Protein AF-A0A7S3MVM2-F1 (afdb_monomer)

InterPro domains:
  IPR014821 Inositol 1,4,5-trisphosphate/ryanodine receptor [PF08709] (2-96)

Sequence (129 aa):
EDFLKIGDNICLYSDTAQGYLTSMGFNSPEIYIQKCSQLHNSHFYNLRNMVFEVVPKLSYDAIKEMRQENKMIKQKEENPQEVVESVDPELFENRKKRMETLEKRVNKNNENNLKYVSEVHGRKVLYGQ

Organism: NCBI:txid197538

Nearest PDB structures (foldseek):
  3jrr-assembly1_A  TM=8.801E-01  e=3.214E-04  Mus musculus
  3jrr-assembly2_B  TM=8.337E-01  e=3.214E-04  Mus musculus
  8tkd-assembly1_A  TM=8.761E-01  e=2.782E-03  Homo sapiens
  7t3t-assembly1_A  TM=8.875E-01  e=3.406E-03  Homo sapiens
  8tkf-assembly1_A  TM=8.131E-01  e=6.686E-03  Homo sapiens

Secondary structure (DSSP, 8-state):
----BTT-EEE-EETTTTEEEEES-TT---EEEEE--TT-GGGSTTGGGGEEE--PPPP-HHHHHHHHHHHHHHHHHH-TTTGGG---HHHHHHHHHHHHHHHHHHHHHHHHHHHHHHHHTTPBP-TT-

Solvent-accessible surface area (backbone atoms only — not comparable to full-atom values): 7832 Å² total; per-residue (Å²): 134,90,72,62,31,29,65,40,77,43,71,51,72,38,84,89,76,41,16,34,45,31,46,92,46,96,89,48,94,58,73,48,71,48,69,51,62,91,89,51,62,89,79,49,85,66,62,73,49,29,56,43,70,40,72,75,93,72,86,58,65,54,56,49,53,48,53,50,54,52,49,57,51,52,58,47,69,76,39,65,84,67,54,77,80,64,87,48,70,65,61,56,52,53,50,51,54,49,50,57,51,43,51,54,49,33,52,53,46,51,53,50,41,54,54,48,50,65,75,46,51,68,40,73,69,61,92,93,117

Foldseek 3Di:
DDFDAQFDKDFDADPVQQFTWFDPDDVDPDIDGDHDHPVPLVPDPPNVRRIDGRFDDADCPLVVVLVVLVVVVVVCVVPVVVVVPDPPVVVVVVSVVVNVVSVVVVVVSVVVRVVVRVVRGGPGDDPPD

Radius of gyration: 22.3 Å; Cα contacts (8 Å, |Δi|>4): 117; chains: 1; bounding box: 50×43×53 Å

Mean predicted aligned error: 8.54 Å

pLDDT: mean 84.98, std 12.37, range [49.56, 96.94]

Structure (mmCIF, N/CA/C/O backbone):
data_AF-A0A7S3MVM2-F1
#
_entry.id   AF-A0A7S3MVM2-F1
#
loop_
_atom_site.group_PDB
_atom_site.id
_atom_site.type_symbol
_atom_site.label_atom_id
_atom_site.label_alt_id
_atom_site.label_comp_id
_atom_site.label_asym_id
_atom_site.label_entity_id
_atom_site.label_seq_id
_atom_site.pdbx_PDB_ins_code
_atom_site.Cartn_x
_atom_site.Cartn_y
_atom_site.Cartn_z
_atom_site.occupancy
_atom_site.B_iso_or_equiv
_atom_site.auth_seq_id
_atom_site.auth_comp_id
_atom_site.auth_asym_id
_atom_site.auth_atom_id
_atom_site.pdbx_PDB_model_num
ATOM 1 N N . GLU A 1 1 ? 8.650 -17.974 -19.166 1.00 52.12 1 GLU A N 1
ATOM 2 C CA . GLU A 1 1 ? 8.191 -16.572 -19.149 1.00 52.12 1 GLU A CA 1
ATOM 3 C C . GLU A 1 1 ? 8.095 -16.118 -17.706 1.00 52.12 1 GLU A C 1
ATOM 5 O O . GLU A 1 1 ? 7.358 -16.732 -16.933 1.00 52.12 1 GLU A O 1
ATOM 10 N N . ASP A 1 2 ? 8.878 -15.106 -17.343 1.00 83.94 2 ASP A N 1
ATOM 11 C CA . ASP A 1 2 ? 8.857 -14.517 -16.005 1.00 83.94 2 ASP A CA 1
ATOM 12 C C . ASP A 1 2 ? 7.766 -13.446 -15.957 1.00 83.94 2 ASP A C 1
ATOM 14 O O . ASP A 1 2 ? 7.906 -12.352 -16.496 1.00 83.94 2 ASP A O 1
ATOM 18 N N . PHE A 1 3 ? 6.626 -13.811 -15.372 1.00 93.31 3 PHE A N 1
ATOM 19 C CA . PHE A 1 3 ? 5.520 -12.890 -15.116 1.00 93.31 3 PHE A CA 1
ATOM 20 C C . PHE A 1 3 ? 5.786 -12.085 -13.846 1.00 93.31 3 PHE A C 1
ATOM 22 O O . PHE A 1 3 ? 6.345 -12.632 -12.896 1.00 93.31 3 PHE A O 1
ATOM 29 N N . LEU A 1 4 ? 5.280 -10.848 -13.807 1.00 94.75 4 LEU A N 1
ATOM 30 C CA . LEU A 1 4 ? 5.226 -10.044 -12.588 1.00 94.75 4 LEU A CA 1
ATOM 31 C C . LEU A 1 4 ? 4.370 -10.743 -11.524 1.00 94.75 4 LEU A C 1
ATOM 33 O O . LEU A 1 4 ? 3.258 -11.209 -11.810 1.00 94.75 4 LEU A O 1
ATOM 37 N N . LYS A 1 5 ? 4.877 -10.803 -10.295 1.00 96.50 5 LYS A N 1
ATOM 38 C CA . LYS A 1 5 ? 4.220 -11.429 -9.149 1.00 96.50 5 LYS A CA 1
ATOM 39 C C . LYS A 1 5 ? 4.032 -10.440 -8.008 1.00 96.50 5 LYS A C 1
ATOM 41 O O . LYS A 1 5 ? 4.745 -9.451 -7.868 1.00 96.50 5 LYS A O 1
ATOM 46 N N . ILE A 1 6 ? 3.058 -10.740 -7.160 1.00 96.81 6 ILE A N 1
ATOM 47 C CA . ILE A 1 6 ? 2.878 -10.042 -5.889 1.00 96.81 6 ILE A CA 1
ATOM 48 C C . ILE A 1 6 ? 4.093 -10.328 -4.998 1.00 96.81 6 ILE A C 1
ATOM 50 O O . ILE A 1 6 ? 4.457 -11.490 -4.807 1.00 96.81 6 ILE A O 1
ATOM 54 N N . GLY A 1 7 ? 4.685 -9.273 -4.445 1.00 95.62 7 GLY A N 1
ATOM 55 C CA . GLY A 1 7 ? 5.925 -9.292 -3.671 1.00 95.62 7 GLY A CA 1
ATOM 56 C C . GLY A 1 7 ? 7.190 -9.030 -4.488 1.00 95.62 7 GLY A C 1
ATOM 57 O O . GLY A 1 7 ? 8.273 -8.969 -3.909 1.00 95.62 7 GLY A O 1
ATOM 58 N N . ASP A 1 8 ? 7.085 -8.868 -5.812 1.00 96.00 8 ASP A N 1
ATOM 59 C CA . ASP A 1 8 ? 8.234 -8.475 -6.625 1.00 96.00 8 ASP A CA 1
ATOM 60 C C . ASP A 1 8 ? 8.628 -7.019 -6.339 1.00 96.00 8 ASP A C 1
ATOM 62 O O . ASP A 1 8 ? 7.780 -6.134 -6.177 1.00 96.00 8 ASP A O 1
ATOM 66 N N . ASN A 1 9 ? 9.939 -6.775 -6.331 1.00 95.38 9 ASN A N 1
ATOM 67 C CA . ASN A 1 9 ? 10.524 -5.443 -6.259 1.00 95.38 9 ASN A CA 1
ATOM 68 C C . ASN A 1 9 ? 10.697 -4.879 -7.670 1.00 95.38 9 ASN A C 1
ATOM 70 O O . ASN A 1 9 ? 11.379 -5.478 -8.503 1.00 95.38 9 ASN A O 1
ATOM 74 N N . ILE A 1 10 ? 10.111 -3.715 -7.926 1.00 93.44 10 ILE A N 1
ATOM 75 C CA . ILE A 1 10 ? 10.074 -3.076 -9.241 1.00 93.44 10 ILE A CA 1
ATOM 76 C C . ILE A 1 10 ? 10.578 -1.636 -9.190 1.00 93.44 10 ILE A C 1
ATOM 78 O O . ILE A 1 10 ? 10.542 -0.979 -8.151 1.00 93.44 10 ILE A O 1
ATOM 82 N N . CYS A 1 11 ? 10.984 -1.127 -10.350 1.00 92.00 11 CYS A N 1
ATOM 83 C CA . CYS A 1 11 ? 11.236 0.292 -10.573 1.00 92.00 11 CYS A CA 1
ATOM 84 C C . CYS A 1 11 ? 10.239 0.812 -11.612 1.00 92.00 11 CYS A C 1
ATOM 86 O O . CYS A 1 11 ? 9.977 0.147 -12.615 1.00 92.00 11 CYS A O 1
ATOM 88 N N . LEU A 1 12 ? 9.705 2.011 -11.393 1.00 92.75 12 LEU A N 1
ATOM 89 C CA . LEU A 1 12 ? 8.719 2.624 -12.283 1.00 92.75 12 LEU A CA 1
ATOM 90 C C . LEU A 1 12 ? 9.388 3.714 -13.120 1.00 92.75 12 LEU A C 1
ATOM 92 O O . LEU A 1 12 ? 9.753 4.760 -12.583 1.00 92.75 12 LEU A O 1
ATOM 96 N N . TYR A 1 13 ? 9.562 3.463 -14.419 1.00 91.00 13 TYR A N 1
ATOM 97 C CA . TYR A 1 13 ? 10.108 4.430 -15.374 1.00 91.00 13 TYR A CA 1
ATOM 98 C C . TYR A 1 13 ? 8.985 5.154 -16.119 1.00 91.00 13 TYR A C 1
ATOM 100 O O . TYR A 1 13 ? 8.016 4.536 -16.555 1.00 91.00 13 TYR A O 1
ATOM 108 N N . SER A 1 14 ? 9.126 6.466 -16.286 1.00 92.00 14 SER A N 1
ATOM 109 C CA . SER A 1 14 ? 8.244 7.292 -17.103 1.00 92.00 14 SER A CA 1
ATOM 110 C C . SER A 1 14 ? 8.916 7.620 -18.431 1.00 92.00 14 SER A C 1
ATOM 112 O O . SER A 1 14 ? 9.921 8.330 -18.454 1.00 92.00 14 SER A O 1
ATOM 114 N N . ASP A 1 15 ? 8.318 7.178 -19.538 1.00 89.62 15 ASP A N 1
ATOM 115 C CA . ASP A 1 15 ? 8.810 7.491 -20.887 1.00 89.62 15 ASP A CA 1
ATOM 116 C C . ASP A 1 15 ? 8.613 8.968 -21.260 1.00 89.62 15 ASP A C 1
ATOM 118 O O . ASP A 1 15 ? 9.419 9.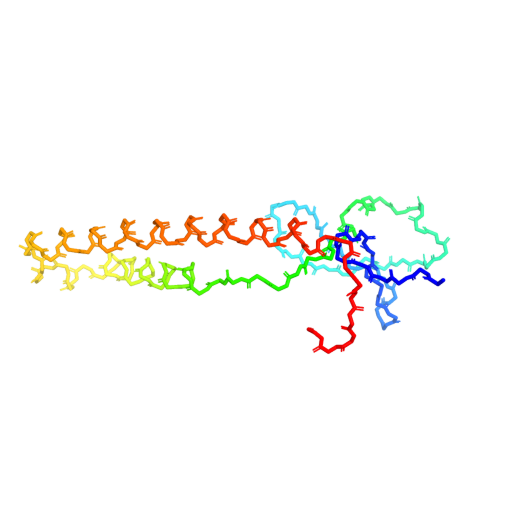544 -21.989 1.00 89.62 15 ASP A O 1
ATOM 122 N N . THR A 1 16 ? 7.571 9.615 -20.729 1.00 91.75 16 THR A N 1
ATOM 123 C CA . THR A 1 16 ? 7.269 11.028 -21.004 1.00 91.75 16 THR A CA 1
ATOM 124 C C . THR A 1 16 ? 8.215 11.975 -20.276 1.00 91.75 16 THR A C 1
ATOM 126 O O . THR A 1 16 ? 8.680 12.955 -20.855 1.00 91.75 16 THR A O 1
ATOM 129 N N . ALA A 1 17 ? 8.515 11.691 -19.008 1.00 89.56 17 ALA A N 1
ATOM 130 C CA . ALA A 1 17 ? 9.423 12.499 -18.198 1.00 89.56 17 ALA A CA 1
ATOM 131 C C . ALA A 1 17 ? 10.890 12.048 -18.294 1.00 89.56 17 ALA A C 1
ATOM 133 O O . ALA A 1 17 ? 11.775 12.775 -17.835 1.00 89.56 17 ALA A O 1
ATOM 134 N N . GLN A 1 18 ? 11.135 10.875 -18.887 1.00 89.19 18 GLN A N 1
ATOM 135 C CA . GLN A 1 18 ? 12.439 10.232 -19.042 1.00 89.19 18 GLN A CA 1
ATOM 136 C C . GLN A 1 18 ? 13.170 10.047 -17.702 1.00 89.19 18 GLN A C 1
ATOM 138 O O . GLN A 1 18 ? 14.284 10.538 -17.491 1.00 89.19 18 GLN A O 1
ATOM 143 N N . GLY A 1 19 ? 12.527 9.356 -16.757 1.00 89.38 19 GLY A N 1
ATOM 144 C CA . GLY A 1 19 ? 13.110 9.111 -15.437 1.00 89.38 19 GLY A CA 1
ATOM 145 C C . GLY A 1 19 ? 12.344 8.121 -14.564 1.00 89.38 19 GLY A C 1
ATOM 146 O O . GLY A 1 19 ? 11.218 7.750 -14.889 1.00 89.38 19 GLY A O 1
ATOM 147 N N . TYR A 1 20 ? 12.944 7.721 -13.438 1.00 90.12 20 TYR A N 1
ATOM 148 C CA . TYR A 1 20 ? 12.297 6.852 -12.447 1.00 90.12 20 TYR A CA 1
ATOM 149 C C . TYR A 1 20 ? 11.545 7.652 -11.390 1.00 90.12 20 TYR A C 1
ATOM 151 O O . TYR A 1 20 ? 11.971 8.739 -10.989 1.00 90.12 20 TYR A O 1
ATOM 159 N N . LEU A 1 21 ? 10.449 7.074 -10.903 1.00 91.56 21 LEU A N 1
ATOM 160 C CA . LEU A 1 21 ? 9.762 7.546 -9.708 1.00 91.56 21 LEU A CA 1
ATOM 161 C C . LEU A 1 21 ? 10.629 7.296 -8.465 1.00 91.56 21 LEU A C 1
ATOM 163 O O . LEU A 1 21 ? 11.180 6.210 -8.300 1.00 91.56 21 LEU A O 1
ATOM 167 N N . THR A 1 22 ? 10.750 8.296 -7.596 1.00 90.56 22 THR A N 1
ATOM 168 C CA . THR A 1 22 ? 11.572 8.227 -6.381 1.00 90.56 22 THR A CA 1
ATOM 169 C C . THR A 1 22 ? 11.008 9.114 -5.266 1.00 90.56 22 THR A C 1
ATOM 171 O O . THR A 1 22 ? 10.111 9.932 -5.498 1.00 90.56 22 THR A O 1
ATOM 174 N N . SER A 1 23 ? 11.559 8.969 -4.061 1.00 89.25 23 SER A N 1
ATOM 175 C CA . SER A 1 23 ? 11.297 9.823 -2.899 1.00 89.25 23 SER A CA 1
ATOM 176 C C . SER A 1 23 ? 12.599 10.299 -2.232 1.00 89.25 23 SER A C 1
ATOM 178 O O . SER A 1 23 ? 13.638 9.630 -2.267 1.00 89.25 23 SER A O 1
ATOM 180 N N . MET A 1 24 ? 12.550 11.477 -1.596 1.00 80.38 24 MET A N 1
ATOM 181 C CA . MET A 1 24 ? 13.714 12.095 -0.932 1.00 80.38 24 MET A CA 1
ATOM 182 C C . MET A 1 24 ? 14.054 11.428 0.417 1.00 80.38 24 MET A C 1
ATOM 184 O O . MET A 1 24 ? 15.110 11.699 0.984 1.00 80.38 24 MET A O 1
ATOM 188 N N . GLY A 1 25 ? 13.184 10.554 0.940 1.00 73.31 25 GLY A N 1
ATOM 189 C CA . GLY A 1 25 ? 13.382 9.824 2.196 1.00 73.31 25 GLY A CA 1
ATOM 190 C C . GLY A 1 25 ? 12.101 9.682 3.024 1.00 73.31 25 GLY A C 1
ATOM 191 O O . GLY A 1 25 ? 11.045 10.175 2.646 1.00 73.31 25 GLY A O 1
ATOM 192 N N . PHE A 1 26 ? 12.200 9.031 4.187 1.00 75.94 26 PHE A N 1
ATOM 193 C CA . PHE A 1 26 ? 11.050 8.650 5.028 1.00 75.94 26 PHE A CA 1
ATOM 194 C C . PHE A 1 26 ? 10.235 9.819 5.604 1.00 75.94 26 PHE A C 1
ATOM 196 O O . PHE A 1 26 ? 9.078 9.634 5.973 1.00 75.94 26 PHE A O 1
ATOM 203 N N . ASN A 1 27 ? 10.831 11.010 5.693 1.00 81.81 27 ASN A N 1
ATOM 204 C CA . ASN A 1 27 ? 10.212 12.171 6.338 1.00 81.81 27 ASN A CA 1
ATOM 205 C C . ASN A 1 27 ? 9.419 13.059 5.370 1.00 81.81 27 ASN A C 1
ATOM 207 O O . ASN A 1 27 ? 8.691 13.933 5.833 1.00 81.81 27 ASN A O 1
ATOM 211 N N . SER A 1 28 ? 9.564 12.867 4.054 1.00 83.00 28 SER A N 1
ATOM 212 C CA . SER A 1 28 ? 8.808 13.625 3.055 1.00 83.00 28 SER A CA 1
ATOM 213 C C . SER A 1 28 ? 7.854 12.695 2.306 1.00 83.00 28 SER A C 1
ATOM 215 O O . SER A 1 28 ? 8.314 11.716 1.717 1.00 83.00 28 SER A O 1
ATOM 217 N N . PRO A 1 29 ? 6.540 12.981 2.290 1.00 83.88 29 PRO A N 1
ATOM 218 C CA . PRO A 1 29 ? 5.574 12.193 1.528 1.00 83.88 29 PRO A CA 1
ATOM 219 C C . PRO A 1 29 ? 5.645 12.468 0.016 1.00 83.88 29 PRO A C 1
ATOM 221 O O . PRO A 1 29 ? 4.907 11.855 -0.753 1.00 83.88 29 PRO A O 1
ATOM 224 N N . GLU A 1 30 ? 6.476 13.417 -0.415 1.00 88.62 30 GLU A N 1
ATOM 225 C CA . GLU A 1 30 ? 6.554 13.847 -1.804 1.00 88.62 30 GLU A CA 1
ATOM 226 C C . GLU A 1 30 ? 7.278 12.814 -2.675 1.00 88.62 30 GLU A C 1
ATOM 228 O O . GLU A 1 30 ? 8.381 12.352 -2.369 1.00 88.62 30 GLU A O 1
ATOM 233 N N . ILE A 1 31 ? 6.647 12.498 -3.804 1.00 90.06 31 ILE A N 1
ATOM 234 C CA . ILE A 1 31 ? 7.207 11.674 -4.872 1.00 90.06 31 ILE A CA 1
ATOM 235 C C . ILE A 1 31 ? 7.525 12.559 -6.073 1.00 90.06 31 ILE A C 1
ATOM 237 O O . ILE A 1 31 ? 6.761 13.459 -6.422 1.00 90.06 31 ILE A O 1
ATOM 241 N N . TYR A 1 32 ? 8.654 12.305 -6.718 1.00 90.00 32 TYR A N 1
ATOM 242 C CA . TYR A 1 32 ? 9.085 13.047 -7.899 1.00 90.00 32 TYR A CA 1
ATOM 243 C C . TYR A 1 32 ? 9.796 12.119 -8.876 1.00 90.00 32 TYR A C 1
ATOM 245 O O . TYR A 1 32 ? 10.146 10.982 -8.557 1.00 90.00 32 TYR A O 1
ATOM 253 N N . ILE A 1 33 ? 9.991 12.611 -10.096 1.00 90.81 33 ILE A N 1
ATOM 254 C CA . ILE A 1 33 ? 10.701 11.876 -11.136 1.00 90.81 33 ILE A CA 1
ATOM 255 C C . ILE A 1 33 ? 12.152 12.335 -11.154 1.00 90.81 33 ILE A C 1
ATOM 257 O O . ILE A 1 33 ? 12.449 13.506 -11.402 1.00 90.81 33 ILE A O 1
ATOM 261 N N . GLN A 1 34 ? 13.065 11.398 -10.929 1.00 88.06 34 GLN A N 1
ATOM 262 C CA . GLN A 1 34 ? 14.488 11.624 -11.110 1.00 88.06 34 GLN A CA 1
ATOM 263 C C . GLN A 1 34 ? 14.858 11.292 -12.552 1.00 88.06 34 GLN A C 1
ATOM 265 O O . GLN A 1 34 ? 14.890 10.128 -12.954 1.00 88.06 34 GLN A O 1
ATOM 270 N N . LYS A 1 35 ? 15.130 12.337 -13.338 1.00 86.81 35 LYS A N 1
ATOM 271 C CA . LYS A 1 35 ? 15.566 12.198 -14.730 1.00 86.81 35 LYS A CA 1
ATOM 272 C C . LYS A 1 35 ? 16.856 11.393 -14.801 1.00 86.81 35 LYS A C 1
ATOM 274 O O . LYS A 1 35 ? 17.827 11.697 -14.109 1.00 86.81 35 LYS A O 1
ATOM 279 N N . CYS A 1 36 ? 16.854 10.372 -15.642 1.00 77.31 36 CYS A N 1
ATOM 280 C CA . CYS A 1 36 ? 17.973 9.454 -15.784 1.00 77.31 36 CYS A CA 1
ATOM 281 C C . CYS A 1 36 ? 17.931 8.748 -17.140 1.00 77.31 36 CYS A C 1
ATOM 283 O O . CYS A 1 36 ? 16.868 8.473 -17.699 1.00 77.31 36 CYS A O 1
ATOM 285 N N . SER A 1 37 ? 19.118 8.435 -17.661 1.00 72.31 37 SER A N 1
ATOM 286 C CA . SER A 1 37 ? 19.250 7.558 -18.822 1.00 72.31 37 SER A CA 1
ATOM 287 C C . SER A 1 37 ? 18.971 6.119 -18.395 1.00 72.31 37 SER A C 1
ATOM 289 O O . SER A 1 37 ? 19.584 5.647 -17.437 1.00 72.31 37 SER A O 1
ATOM 291 N N . GLN A 1 38 ? 18.104 5.416 -19.134 1.00 67.44 38 GLN A N 1
ATOM 292 C CA . GLN A 1 38 ? 17.771 4.002 -18.894 1.00 67.44 38 GLN A CA 1
ATOM 293 C C . GLN A 1 38 ? 19.017 3.097 -18.838 1.00 67.44 38 GLN A C 1
ATOM 295 O O . GLN A 1 38 ? 19.009 2.072 -18.164 1.00 67.44 38 GLN A O 1
ATOM 300 N N . LEU A 1 39 ? 20.099 3.486 -19.522 1.00 68.88 39 LEU A N 1
ATOM 301 C CA . LEU A 1 39 ? 21.329 2.699 -19.652 1.00 68.88 39 LEU A CA 1
ATOM 302 C C . LEU A 1 39 ? 22.318 2.879 -18.489 1.00 68.88 39 LEU A C 1
ATOM 304 O O . LEU A 1 39 ? 23.246 2.085 -18.351 1.00 68.88 39 LEU A O 1
ATOM 308 N N . HIS A 1 40 ? 22.154 3.910 -17.654 1.00 66.06 40 HIS A N 1
ATOM 309 C CA . HIS A 1 40 ? 23.160 4.307 -16.660 1.00 66.06 40 HIS A CA 1
ATOM 310 C C . HIS A 1 40 ? 22.612 4.363 -15.232 1.00 66.06 40 HIS A C 1
ATOM 312 O O . HIS A 1 40 ? 23.044 5.193 -14.435 1.00 66.06 40 HIS A O 1
ATOM 318 N N . ASN A 1 41 ? 21.684 3.466 -14.883 1.00 63.97 41 ASN A N 1
ATOM 319 C CA . ASN A 1 41 ? 21.093 3.396 -13.539 1.00 63.97 41 ASN A CA 1
ATOM 320 C C . ASN A 1 41 ? 22.152 3.338 -12.423 1.00 63.97 41 ASN A C 1
ATOM 322 O O . ASN A 1 41 ? 21.999 3.982 -11.392 1.00 63.97 41 ASN A O 1
ATOM 326 N N . SER A 1 42 ? 23.262 2.631 -12.647 1.00 65.12 42 SER A N 1
ATOM 327 C CA . SER A 1 42 ? 24.370 2.497 -11.689 1.00 65.12 42 SER A CA 1
ATOM 328 C C . SER A 1 42 ? 25.040 3.820 -11.298 1.00 65.12 42 SER A C 1
ATOM 330 O O . SER A 1 42 ? 25.731 3.865 -10.284 1.00 65.12 42 SER A O 1
ATOM 332 N N . HIS A 1 43 ? 24.859 4.889 -12.0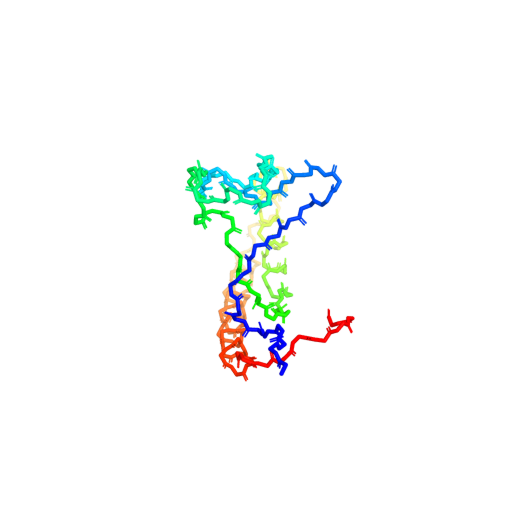77 1.00 64.25 43 HIS A N 1
ATOM 333 C CA . HIS A 1 43 ? 25.484 6.191 -11.834 1.00 64.25 43 HIS A CA 1
ATOM 334 C C . HIS A 1 43 ? 24.645 7.108 -10.935 1.00 64.25 43 HIS A C 1
ATOM 336 O O . HIS A 1 43 ? 25.094 8.201 -10.589 1.00 64.25 43 HIS A O 1
ATOM 342 N N . PHE A 1 44 ? 23.433 6.696 -10.553 1.00 69.94 44 PHE A N 1
ATOM 343 C CA . PHE A 1 44 ? 22.551 7.518 -9.734 1.00 69.94 44 PHE A CA 1
ATOM 344 C C . PHE A 1 44 ? 22.663 7.155 -8.255 1.00 69.94 44 PHE A C 1
ATOM 346 O O . PHE A 1 44 ? 22.531 6.001 -7.848 1.00 69.94 44 PHE A O 1
ATOM 353 N N . TYR A 1 45 ? 22.870 8.177 -7.429 1.00 69.25 45 TYR A N 1
ATOM 354 C CA . TYR A 1 45 ? 22.760 8.060 -5.981 1.00 69.25 45 TYR A CA 1
ATOM 355 C C . TYR A 1 45 ? 21.304 7.722 -5.597 1.00 69.25 45 TYR A C 1
ATOM 357 O O . TYR A 1 45 ? 20.367 8.169 -6.257 1.00 69.25 45 TYR A O 1
ATOM 365 N N . ASN A 1 46 ? 21.114 6.950 -4.520 1.00 74.81 46 ASN A N 1
ATOM 366 C CA . ASN A 1 46 ? 19.809 6.603 -3.928 1.00 74.81 46 ASN A CA 1
ATOM 367 C C . ASN A 1 46 ? 18.890 5.663 -4.733 1.00 74.81 46 ASN A C 1
ATOM 369 O O . ASN A 1 46 ? 17.672 5.728 -4.590 1.00 74.81 46 ASN A O 1
ATOM 373 N N . LEU A 1 47 ? 19.450 4.707 -5.483 1.00 80.88 47 LEU A N 1
ATOM 374 C CA . LEU A 1 47 ? 18.672 3.670 -6.187 1.00 80.88 47 LEU A CA 1
ATOM 375 C C . LEU A 1 47 ? 17.650 2.932 -5.308 1.00 80.88 47 LEU A C 1
ATOM 377 O O . LEU A 1 47 ? 16.588 2.553 -5.787 1.00 80.88 47 LEU A O 1
ATOM 381 N N . ARG A 1 48 ? 17.938 2.754 -4.012 1.00 84.25 48 ARG A N 1
ATOM 382 C CA . ARG A 1 48 ? 17.013 2.098 -3.071 1.00 84.25 48 ARG A CA 1
ATOM 383 C C . ARG A 1 48 ? 15.677 2.830 -2.932 1.00 84.25 48 ARG A C 1
ATOM 385 O O . ARG A 1 48 ? 14.668 2.174 -2.721 1.00 84.25 48 ARG A O 1
ATOM 392 N N . ASN A 1 49 ? 15.660 4.152 -3.094 1.00 87.44 49 ASN A N 1
ATOM 393 C CA . ASN A 1 49 ? 14.438 4.953 -2.986 1.00 87.44 49 ASN A CA 1
ATOM 394 C C . ASN A 1 49 ? 13.565 4.882 -4.253 1.00 87.44 49 ASN A C 1
ATOM 396 O O . ASN A 1 49 ? 12.470 5.436 -4.267 1.00 87.44 49 ASN A O 1
ATOM 400 N N . MET A 1 50 ? 14.047 4.216 -5.309 1.00 88.69 50 MET A N 1
ATOM 401 C CA . MET A 1 50 ? 13.316 3.988 -6.561 1.00 88.69 50 MET A CA 1
ATOM 402 C C . MET A 1 50 ? 12.629 2.618 -6.605 1.00 88.69 50 MET A C 1
ATOM 404 O O . MET A 1 50 ? 11.923 2.321 -7.569 1.00 88.69 50 MET A O 1
ATOM 408 N N . VAL A 1 51 ? 12.876 1.767 -5.603 1.00 91.06 51 VAL A N 1
ATOM 409 C CA . VAL A 1 51 ? 12.350 0.402 -5.543 1.00 91.06 51 VAL A CA 1
ATOM 410 C C . VAL A 1 51 ? 11.006 0.402 -4.826 1.00 91.06 51 VAL A C 1
ATOM 412 O O . VAL A 1 51 ? 10.885 0.904 -3.710 1.00 91.06 51 VAL A O 1
ATOM 415 N N . PHE A 1 52 ? 10.014 -0.209 -5.462 1.00 93.06 52 PHE A N 1
ATOM 416 C CA . PHE A 1 52 ? 8.667 -0.391 -4.939 1.00 93.06 52 PHE A CA 1
ATOM 417 C C . PHE A 1 52 ? 8.335 -1.878 -4.877 1.00 93.06 52 PHE A C 1
ATOM 419 O O . PHE A 1 52 ? 8.689 -2.627 -5.782 1.00 93.06 52 PHE A O 1
ATOM 426 N N . GLU A 1 53 ? 7.620 -2.296 -3.840 1.00 95.19 53 GLU A N 1
ATOM 427 C CA . GLU A 1 53 ? 7.098 -3.658 -3.735 1.00 95.19 53 GLU A CA 1
ATOM 428 C C . GLU A 1 53 ? 5.670 -3.716 -4.288 1.00 95.19 53 GLU A C 1
ATOM 430 O O . GLU A 1 53 ? 4.822 -2.878 -3.964 1.00 95.19 53 GLU A O 1
ATOM 435 N N . VAL A 1 54 ? 5.384 -4.723 -5.112 1.00 96.06 54 VAL A N 1
ATOM 436 C CA . VAL A 1 54 ? 4.024 -4.983 -5.589 1.00 96.06 54 VAL A CA 1
ATOM 437 C C . VAL A 1 54 ? 3.212 -5.657 -4.486 1.00 96.06 54 VAL A C 1
ATOM 439 O O . VAL A 1 54 ? 3.395 -6.836 -4.201 1.00 96.06 54 VAL A O 1
ATOM 442 N N . VAL A 1 55 ? 2.265 -4.933 -3.894 1.00 96.12 55 VAL A N 1
ATOM 443 C CA . VAL A 1 55 ? 1.388 -5.441 -2.825 1.00 96.12 55 VAL A CA 1
ATOM 444 C C . VAL A 1 55 ? -0.041 -5.673 -3.329 1.00 96.12 55 VAL A C 1
ATOM 446 O O . VAL A 1 55 ? -0.492 -4.976 -4.241 1.00 96.12 55 VAL A O 1
ATOM 449 N N . PRO A 1 56 ? -0.793 -6.637 -2.763 1.00 96.19 56 PRO A N 1
ATOM 450 C CA . PRO A 1 56 ? -2.182 -6.842 -3.149 1.00 96.19 56 PRO A CA 1
ATOM 451 C C . PRO A 1 56 ? -3.070 -5.702 -2.635 1.00 96.19 56 PRO A C 1
ATOM 453 O O . PRO A 1 56 ? -2.728 -4.986 -1.693 1.00 96.19 56 PRO A O 1
ATOM 456 N N . LYS A 1 57 ? -4.272 -5.578 -3.201 1.00 94.75 57 LYS A N 1
ATOM 457 C CA . LYS A 1 57 ? -5.291 -4.661 -2.683 1.00 94.75 57 LYS A CA 1
ATOM 458 C C . LYS A 1 57 ? -5.722 -5.080 -1.273 1.00 94.75 57 LYS A C 1
ATOM 460 O O . LYS A 1 57 ? -6.214 -6.190 -1.080 1.00 94.75 57 LYS A O 1
ATOM 465 N N . LEU A 1 58 ? -5.573 -4.171 -0.312 1.00 94.94 58 LEU A N 1
ATOM 466 C CA . LEU A 1 58 ? -5.936 -4.375 1.094 1.00 94.94 58 LEU A CA 1
ATOM 467 C C . LEU A 1 58 ? -7.247 -3.666 1.454 1.00 94.94 58 LEU A C 1
ATOM 469 O O . LEU A 1 58 ? -7.678 -2.736 0.767 1.00 94.94 58 LEU A O 1
ATOM 473 N N .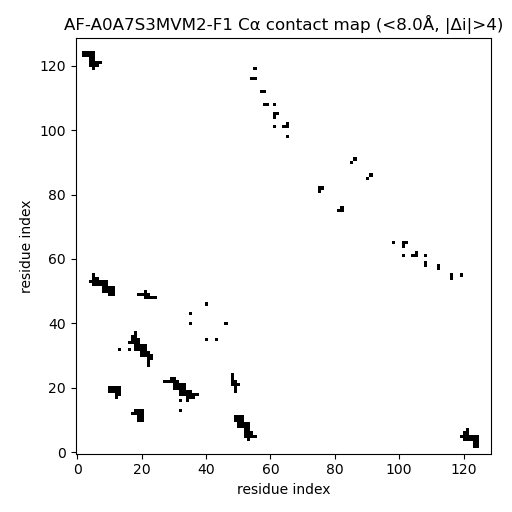 SER A 1 59 ? -7.875 -4.092 2.554 1.00 94.00 59 SER A N 1
ATOM 474 C CA . SER A 1 59 ? -9.070 -3.432 3.089 1.00 94.00 59 SER A CA 1
ATOM 475 C C . SER A 1 59 ? -8.706 -2.321 4.073 1.00 94.00 59 SER A C 1
ATOM 477 O O . SER A 1 59 ? -7.933 -2.539 5.009 1.00 94.00 59 SER A O 1
ATOM 479 N N . TYR A 1 60 ? -9.322 -1.148 3.905 1.00 94.25 60 TYR A N 1
ATOM 480 C CA . TYR A 1 60 ? -9.087 0.044 4.730 1.00 94.25 60 TYR A CA 1
ATOM 481 C C . TYR A 1 60 ? -10.371 0.652 5.323 1.00 94.25 60 TYR A C 1
ATOM 483 O O . TYR A 1 60 ? -10.342 1.765 5.850 1.00 94.25 60 TYR A O 1
ATOM 491 N N . ASP A 1 61 ? -11.499 -0.057 5.277 1.00 91.69 61 ASP A N 1
ATOM 492 C CA . ASP A 1 61 ? -12.792 0.494 5.708 1.00 91.69 61 ASP A CA 1
ATOM 493 C C . ASP A 1 61 ? -12.807 0.825 7.207 1.00 91.69 61 ASP A C 1
ATOM 495 O O . ASP A 1 61 ? -13.179 1.931 7.601 1.00 91.69 61 ASP A O 1
ATOM 499 N N . ALA A 1 62 ? -12.290 -0.082 8.042 1.00 90.31 62 ALA A N 1
ATOM 500 C CA . ALA A 1 62 ? -12.237 0.111 9.492 1.00 90.31 62 ALA A CA 1
ATOM 501 C C . ALA A 1 62 ? -11.361 1.312 9.899 1.00 90.31 62 ALA A C 1
ATOM 503 O O . ALA A 1 62 ? -11.735 2.099 10.768 1.00 90.31 62 ALA A O 1
ATOM 504 N N . ILE A 1 63 ? -10.200 1.496 9.252 1.00 93.25 63 ILE A N 1
ATOM 505 C CA . ILE A 1 63 ? -9.314 2.630 9.558 1.00 93.25 63 ILE A CA 1
ATOM 506 C C . ILE A 1 63 ? -9.899 3.950 9.045 1.00 93.25 63 ILE A C 1
ATOM 508 O O . ILE A 1 63 ? -9.683 4.999 9.655 1.00 93.25 63 ILE A O 1
ATOM 512 N N . LYS A 1 64 ? -10.669 3.916 7.951 1.00 93.75 64 LYS A N 1
ATOM 513 C CA . LYS A 1 64 ? -11.392 5.081 7.437 1.00 93.75 64 LYS A CA 1
ATOM 514 C C . LYS A 1 64 ? -12.470 5.536 8.423 1.00 93.75 64 LYS A C 1
ATOM 516 O O . LYS A 1 64 ? -12.513 6.727 8.723 1.00 93.75 64 LYS A O 1
ATOM 521 N N . GLU A 1 65 ? -13.267 4.612 8.960 1.00 91.88 65 GLU A N 1
ATOM 522 C CA . GLU A 1 65 ? -14.282 4.906 9.985 1.00 91.88 65 GLU A CA 1
ATOM 523 C C . GLU A 1 65 ? -13.639 5.503 11.249 1.00 91.88 65 GLU A C 1
ATOM 525 O O . GLU A 1 65 ? -14.034 6.575 11.706 1.00 91.88 65 GLU A O 1
ATOM 530 N N . MET A 1 66 ? -12.562 4.889 11.750 1.00 90.62 66 MET A N 1
ATOM 531 C CA . MET A 1 66 ? -11.830 5.395 12.919 1.00 90.62 66 MET A CA 1
ATOM 532 C C . MET A 1 66 ? -11.256 6.805 12.692 1.00 90.62 66 MET A C 1
ATOM 534 O O . MET A 1 66 ? -11.329 7.667 13.567 1.00 90.62 66 MET A O 1
ATOM 538 N N . ARG A 1 67 ? -10.702 7.083 11.503 1.00 91.88 67 ARG A N 1
ATOM 539 C CA . ARG A 1 67 ? -10.210 8.426 11.145 1.00 91.88 67 ARG A CA 1
ATOM 540 C C . ARG A 1 67 ? -11.334 9.460 11.082 1.00 91.88 67 ARG A C 1
ATOM 542 O O . ARG A 1 67 ? -11.084 10.618 11.404 1.00 91.88 67 ARG A O 1
ATOM 549 N N . GLN A 1 68 ? -12.535 9.077 10.653 1.00 90.12 68 GLN A N 1
ATOM 550 C CA . GLN A 1 68 ? -13.695 9.971 10.631 1.00 90.12 68 GLN A CA 1
ATOM 551 C C . GLN A 1 68 ? -14.158 10.315 12.047 1.00 90.12 68 GLN A C 1
ATOM 553 O O . GLN A 1 68 ? -14.319 11.494 12.348 1.00 90.12 68 GLN A O 1
ATOM 558 N N . GLU A 1 69 ? -14.282 9.322 12.930 1.00 86.25 69 GLU A N 1
ATOM 559 C CA . GLU A 1 69 ? -14.663 9.550 14.330 1.00 86.25 69 GLU A CA 1
ATOM 560 C C . GLU A 1 69 ? -13.636 10.452 15.040 1.00 86.25 69 GLU A C 1
ATOM 562 O O . GLU A 1 69 ? -14.009 11.449 15.655 1.00 86.25 69 GLU A O 1
ATOM 567 N N . ASN A 1 70 ? -12.334 10.205 14.841 1.00 87.50 70 ASN A N 1
ATOM 568 C CA . ASN A 1 70 ? -11.264 11.059 15.371 1.00 87.50 70 ASN A CA 1
ATOM 569 C C . ASN A 1 70 ? -11.331 12.508 14.864 1.00 87.50 70 ASN A C 1
ATOM 571 O O . ASN A 1 70 ? -11.041 13.436 15.616 1.00 87.50 70 ASN A O 1
ATOM 575 N N . LYS A 1 71 ? -11.712 12.727 13.600 1.00 88.50 71 LYS A N 1
ATOM 576 C CA . LYS A 1 71 ? -11.912 14.086 13.071 1.00 88.50 71 LYS A CA 1
ATOM 577 C C . LYS A 1 71 ? -13.084 14.787 13.756 1.00 88.50 71 LYS A C 1
ATOM 579 O O . LYS A 1 71 ? -12.947 15.950 14.111 1.00 88.50 71 LYS A O 1
ATOM 584 N N . MET A 1 72 ? -14.193 14.082 13.981 1.00 84.00 72 MET A N 1
ATOM 585 C CA . MET A 1 72 ? -15.352 14.640 14.687 1.00 84.00 72 MET A CA 1
ATOM 586 C C . MET A 1 72 ? -15.045 14.957 16.154 1.00 84.00 72 MET A C 1
ATOM 588 O O . MET A 1 72 ? -15.622 15.886 16.706 1.00 84.00 72 MET A O 1
ATOM 592 N N . ILE A 1 73 ? -14.174 14.181 16.809 1.00 80.44 73 ILE A N 1
ATOM 593 C CA . ILE A 1 73 ? -13.713 14.474 18.176 1.00 80.44 73 ILE A CA 1
ATOM 594 C C . ILE A 1 73 ? -12.921 15.785 18.183 1.00 80.44 73 ILE A C 1
ATOM 596 O O . ILE A 1 73 ? -13.303 16.713 18.888 1.00 80.44 73 ILE A O 1
ATOM 600 N N . LYS A 1 74 ? -11.899 15.900 17.327 1.00 81.75 74 LYS A N 1
ATOM 601 C CA . LYS A 1 74 ? -11.054 17.103 17.250 1.00 81.75 74 LYS A CA 1
ATOM 602 C C . LYS A 1 74 ? -11.841 18.372 16.920 1.00 81.75 74 LYS A C 1
ATOM 604 O O . LYS A 1 74 ? -11.635 19.399 17.548 1.00 81.75 74 LYS A O 1
ATOM 609 N N . GLN A 1 75 ? -12.791 18.290 15.987 1.00 79.38 75 GLN A N 1
ATOM 610 C CA . GLN A 1 75 ? -13.644 19.432 15.629 1.00 79.38 75 GLN A CA 1
ATOM 611 C C . GLN A 1 75 ? -14.502 19.936 16.797 1.00 79.38 75 GLN A C 1
ATOM 613 O O . GLN A 1 75 ? -14.755 21.134 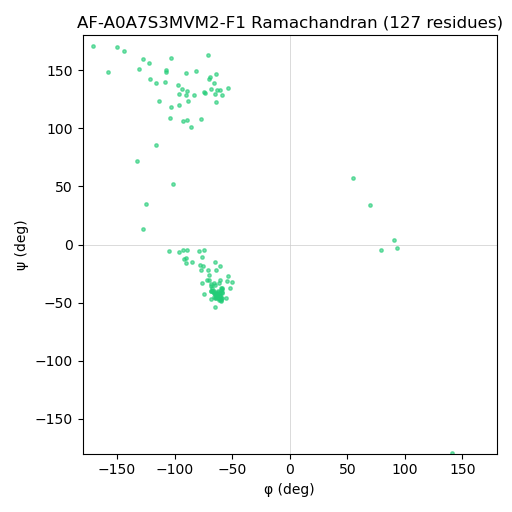16.891 1.00 79.38 75 GLN A O 1
ATOM 618 N N . LYS A 1 76 ? -14.941 19.041 17.690 1.00 70.94 76 LYS A N 1
ATOM 619 C CA . LYS A 1 76 ? -15.690 19.420 18.896 1.00 70.94 76 LYS A CA 1
ATOM 620 C C . LYS A 1 76 ? -14.792 20.018 19.978 1.00 70.94 76 LYS A C 1
ATOM 622 O O . LYS A 1 76 ? -15.231 20.905 20.695 1.00 70.94 76 LYS A O 1
ATOM 627 N N . GLU A 1 77 ? -13.543 19.568 20.081 1.00 70.00 77 GLU A N 1
ATOM 628 C CA . GLU A 1 77 ? -12.552 20.144 21.004 1.00 70.00 77 GLU A CA 1
ATOM 629 C C . GLU A 1 77 ? -12.132 21.568 20.593 1.00 70.00 77 GLU A C 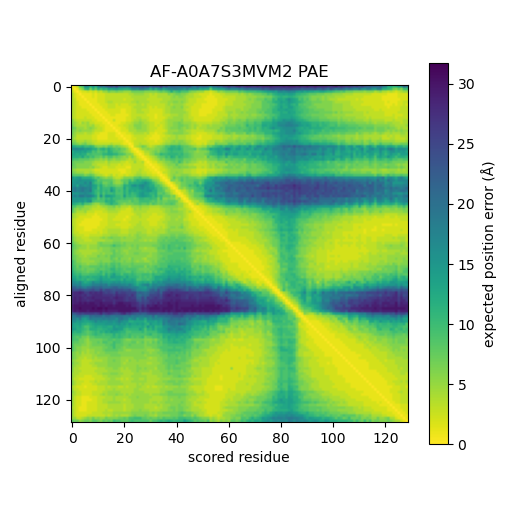1
ATOM 631 O O . GLU A 1 77 ? -11.896 22.413 21.453 1.00 70.00 77 GLU A O 1
ATOM 636 N N . GLU A 1 78 ? -12.084 21.855 19.289 1.00 72.94 78 GLU A N 1
ATOM 637 C CA . GLU A 1 78 ? -11.717 23.171 18.743 1.00 72.94 78 GLU A CA 1
ATOM 638 C C . GLU A 1 78 ? -12.854 24.217 18.820 1.00 72.94 78 GLU A C 1
ATOM 640 O O . GLU A 1 78 ? -12.573 25.414 18.763 1.00 72.94 78 GLU A O 1
ATOM 645 N N . ASN A 1 79 ? -14.116 23.798 19.013 1.00 66.31 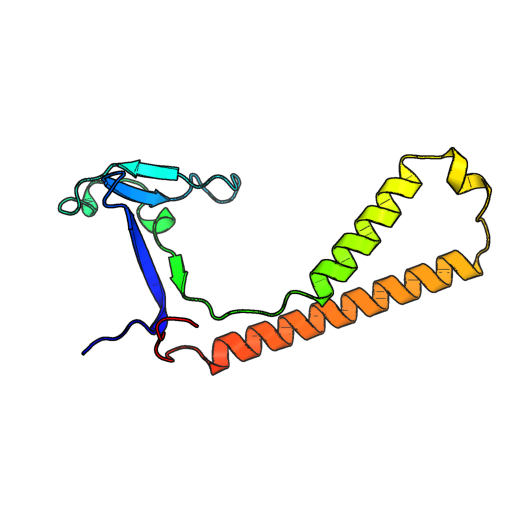79 ASN A N 1
ATOM 646 C CA . ASN A 1 79 ? -15.295 24.673 19.133 1.00 66.31 79 ASN A CA 1
ATOM 647 C C . ASN A 1 79 ? -15.958 24.569 20.530 1.00 66.31 79 ASN A C 1
ATOM 649 O O . ASN A 1 79 ? -16.945 23.850 20.704 1.00 66.31 79 ASN A O 1
ATOM 653 N N . PRO A 1 80 ? -15.485 25.333 21.536 1.00 56.06 80 PRO A N 1
ATOM 654 C CA . PRO A 1 80 ? -15.922 25.193 22.929 1.00 56.06 80 PRO A CA 1
ATOM 655 C C . PRO A 1 80 ? -17.401 25.523 23.196 1.00 56.06 80 PRO A C 1
ATOM 657 O O . PRO A 1 80 ? -17.914 25.167 24.254 1.00 56.06 80 PRO A O 1
ATOM 660 N N . GLN A 1 81 ? -18.099 26.187 22.269 1.00 56.06 81 GLN A N 1
ATOM 661 C CA . GLN A 1 81 ? -19.516 26.546 22.426 1.00 56.06 81 GLN A CA 1
ATOM 662 C C . GLN A 1 81 ? -20.466 25.331 22.351 1.00 56.06 81 GLN A C 1
ATOM 664 O O . GLN A 1 81 ? -21.546 25.402 22.923 1.00 56.06 81 GLN A O 1
ATOM 669 N N . GLU A 1 82 ? -20.060 24.204 21.747 1.00 51.66 82 GLU A N 1
ATOM 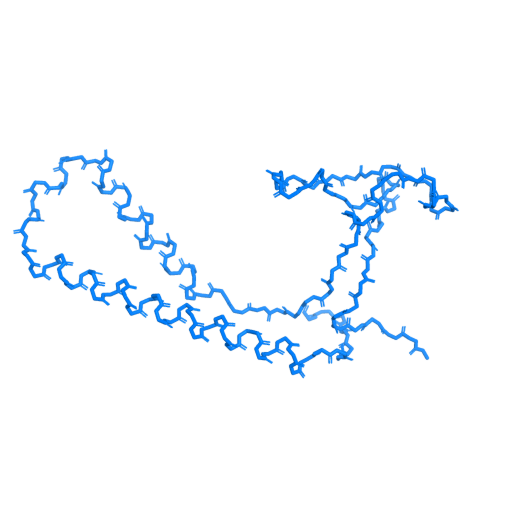670 C CA . GLU A 1 82 ? -20.839 22.945 21.744 1.00 51.66 82 GLU A CA 1
ATOM 671 C C . GLU A 1 82 ? -20.503 22.014 22.927 1.00 51.66 82 GLU A C 1
ATOM 673 O O . GLU A 1 82 ? -21.251 21.087 23.232 1.00 51.66 82 GLU A O 1
ATOM 678 N N . VAL A 1 83 ? -19.378 22.240 23.613 1.00 52.91 83 VAL A N 1
ATOM 679 C CA . VAL A 1 83 ? -18.875 21.354 24.684 1.00 52.91 83 VAL A CA 1
ATOM 680 C C . VAL A 1 83 ? -19.654 21.539 25.994 1.00 52.91 83 VAL A C 1
ATOM 682 O O . VAL A 1 83 ? -19.706 20.632 26.823 1.00 52.91 83 VAL A O 1
ATOM 685 N N . VAL A 1 84 ? -20.304 22.692 26.171 1.00 50.53 84 VAL A N 1
ATOM 686 C CA . VAL A 1 84 ? -21.026 23.049 27.404 1.00 50.53 84 VAL A CA 1
ATOM 687 C C . VAL A 1 84 ? -22.371 22.309 27.539 1.00 50.53 84 VAL A C 1
ATOM 689 O O . VAL A 1 84 ? -22.868 22.171 28.653 1.00 50.53 84 VAL A O 1
ATOM 692 N N . GLU A 1 85 ? -22.933 21.750 26.457 1.00 49.56 85 GLU A N 1
ATOM 693 C CA . GLU A 1 85 ? -24.235 21.052 26.482 1.00 49.56 85 GLU A CA 1
ATOM 694 C C . GLU A 1 85 ? -24.164 19.528 26.701 1.00 49.56 85 GLU A C 1
ATOM 696 O O . GLU A 1 85 ? -25.201 18.892 26.876 1.00 49.56 85 GLU A O 1
ATOM 701 N N . SER A 1 86 ? -22.979 18.906 26.752 1.00 53.06 86 SER A N 1
ATOM 702 C CA . SER A 1 86 ? -22.874 17.448 26.927 1.00 53.06 86 SER A CA 1
ATOM 703 C C . SER A 1 86 ? -21.862 17.042 27.999 1.00 53.06 86 SER A C 1
ATOM 705 O O . SER A 1 86 ? -20.808 16.482 27.698 1.00 53.06 86 SER A O 1
ATOM 707 N N . VAL A 1 87 ? -22.207 17.271 29.265 1.00 58.69 87 VAL A N 1
ATOM 708 C CA . VAL A 1 87 ? -21.597 16.563 30.406 1.00 58.69 87 VAL A CA 1
ATOM 709 C C . VAL A 1 87 ? -22.561 15.472 30.864 1.00 58.69 87 VAL A C 1
ATOM 711 O O . VAL A 1 87 ? -22.946 15.412 32.025 1.00 58.69 87 VAL A O 1
ATOM 714 N N . ASP A 1 88 ? -23.008 14.635 29.927 1.00 67.19 88 ASP A N 1
ATOM 715 C CA . ASP A 1 88 ? -23.718 13.409 30.271 1.00 67.19 88 ASP A CA 1
ATOM 716 C C . ASP A 1 88 ? -22.671 12.282 30.342 1.00 67.19 88 ASP A C 1
ATOM 718 O O . ASP A 1 88 ? -22.119 11.900 29.297 1.00 67.19 88 ASP A O 1
ATOM 722 N N . PRO A 1 89 ? -22.297 11.797 31.545 1.00 73.12 89 PRO A N 1
ATOM 723 C CA . PRO A 1 89 ? -21.212 10.828 31.720 1.00 73.12 89 PRO A CA 1
ATOM 724 C C . PRO A 1 89 ? -21.407 9.567 30.872 1.00 73.12 89 PRO A C 1
ATOM 726 O O . PRO A 1 89 ? -20.442 8.986 30.371 1.00 73.12 89 PRO A O 1
ATOM 729 N N . GLU A 1 90 ? -22.665 9.191 30.646 1.00 77.50 90 GLU A N 1
ATOM 730 C CA . GLU A 1 90 ? -23.054 8.024 29.865 1.00 77.50 90 GLU A CA 1
ATOM 731 C C . GLU A 1 90 ? -22.720 8.183 28.370 1.00 77.50 90 GLU A C 1
ATOM 733 O O . GLU A 1 90 ? -22.248 7.242 27.726 1.00 77.50 90 GLU A O 1
ATOM 738 N N . LEU A 1 91 ? -22.870 9.389 27.808 1.00 76.31 91 LEU A N 1
ATOM 739 C CA . LEU A 1 91 ? -22.547 9.672 26.406 1.00 76.31 91 LEU A CA 1
ATOM 740 C C . LEU A 1 91 ? -21.034 9.583 26.151 1.00 76.31 91 LEU A C 1
ATOM 742 O O . LEU A 1 91 ? -20.594 9.035 25.134 1.00 76.31 91 LEU A O 1
ATOM 746 N N . PHE A 1 92 ? -20.233 10.089 27.092 1.00 74.31 92 PHE A N 1
ATOM 747 C CA . PHE A 1 92 ? -18.774 10.008 27.037 1.00 74.31 92 PHE A CA 1
ATOM 748 C C . PHE A 1 92 ? -18.293 8.557 27.140 1.00 74.31 92 PHE A C 1
ATOM 750 O O . PHE A 1 92 ? -17.459 8.110 26.346 1.00 74.31 92 PHE A O 1
ATOM 757 N N . GLU A 1 93 ? -18.862 7.788 28.069 1.00 81.75 93 GLU A N 1
ATOM 758 C CA . GLU A 1 93 ? -18.505 6.386 28.266 1.00 81.75 93 GLU A CA 1
ATOM 759 C C . GLU A 1 93 ? -18.899 5.514 27.062 1.00 81.75 93 GLU A C 1
ATOM 761 O O . GLU A 1 93 ? -18.107 4.684 26.605 1.00 81.75 93 GLU A O 1
ATOM 766 N N . ASN A 1 94 ? -20.073 5.754 26.472 1.00 84.69 94 ASN A N 1
ATOM 767 C CA . ASN A 1 94 ? -20.515 5.083 25.248 1.00 84.69 94 ASN A CA 1
ATOM 768 C C . ASN A 1 94 ? -19.596 5.385 24.059 1.00 84.69 94 ASN A C 1
ATOM 770 O O . ASN A 1 94 ? -19.253 4.488 23.282 1.00 84.69 94 ASN A O 1
ATOM 774 N N . ARG A 1 95 ? -19.133 6.633 23.933 1.00 80.62 95 ARG A N 1
ATOM 775 C CA . ARG A 1 95 ? -18.202 7.024 22.869 1.00 80.62 95 ARG A CA 1
ATOM 776 C C . ARG A 1 95 ? -16.822 6.395 23.054 1.00 80.62 95 ARG A C 1
ATOM 778 O O . ARG A 1 95 ? -16.252 5.900 22.082 1.00 80.62 95 ARG A O 1
ATOM 785 N N . LYS A 1 96 ? -16.324 6.326 24.293 1.00 84.44 96 LYS A N 1
ATOM 786 C CA . LYS A 1 96 ? -15.082 5.616 24.630 1.00 84.44 96 LYS A CA 1
ATOM 787 C C . LYS A 1 96 ? -15.169 4.129 24.268 1.00 84.44 96 LYS A C 1
ATOM 789 O O . LYS A 1 96 ? -14.307 3.628 23.549 1.00 84.44 96 LYS A O 1
ATOM 794 N N . LYS A 1 97 ? -16.251 3.446 24.660 1.00 88.19 97 LYS A N 1
ATOM 795 C CA . LYS A 1 97 ? -16.504 2.034 24.301 1.00 88.19 97 LYS A CA 1
ATOM 796 C C . LYS A 1 97 ? -16.562 1.824 22.784 1.00 88.19 97 LYS A C 1
ATOM 798 O O . LYS A 1 97 ? -16.049 0.825 22.269 1.00 88.19 97 LYS A O 1
ATOM 803 N N . ARG A 1 98 ? -17.152 2.769 22.043 1.00 87.94 98 ARG A N 1
ATOM 804 C CA . ARG A 1 98 ? -17.177 2.735 20.573 1.00 87.94 98 ARG A CA 1
ATOM 805 C C . ARG A 1 98 ? -15.773 2.847 19.977 1.00 87.94 98 ARG A C 1
ATOM 807 O O . ARG A 1 98 ? -15.441 2.047 19.106 1.00 87.94 98 ARG A O 1
ATOM 814 N N . MET A 1 99 ? -14.951 3.777 20.462 1.00 87.69 99 MET A N 1
ATOM 815 C CA . MET A 1 99 ? -13.562 3.934 20.011 1.00 87.69 99 MET A CA 1
ATOM 816 C C . MET A 1 99 ? -12.727 2.680 20.275 1.00 87.69 99 MET A C 1
ATOM 818 O O . MET A 1 99 ? -12.105 2.166 19.349 1.00 87.69 99 MET A O 1
ATOM 822 N N . GLU A 1 100 ? -12.805 2.109 21.477 1.00 90.56 100 GLU A N 1
ATOM 823 C CA . GLU A 1 100 ? -12.120 0.849 21.808 1.00 90.56 100 GLU A CA 1
ATOM 824 C C . GLU A 1 100 ? -12.555 -0.305 20.884 1.00 90.56 100 GLU A C 1
ATOM 826 O O . GLU A 1 100 ? -11.757 -1.155 20.482 1.00 90.56 100 GLU A O 1
ATOM 831 N N . THR A 1 101 ? -13.837 -0.345 20.511 1.00 92.31 101 THR A N 1
ATOM 832 C CA . THR A 1 101 ? -14.360 -1.349 19.574 1.00 92.31 101 THR A CA 1
ATOM 833 C C . THR A 1 101 ? -13.818 -1.140 18.158 1.00 92.31 101 THR A C 1
ATOM 835 O O . THR A 1 101 ? -13.477 -2.114 17.480 1.00 92.31 101 THR A O 1
ATOM 838 N N . LEU A 1 102 ? -13.714 0.112 17.704 1.00 92.19 102 LEU A N 1
ATOM 839 C CA . LEU A 1 102 ? -13.133 0.454 16.404 1.00 92.19 102 LEU A CA 1
ATOM 840 C C . LEU A 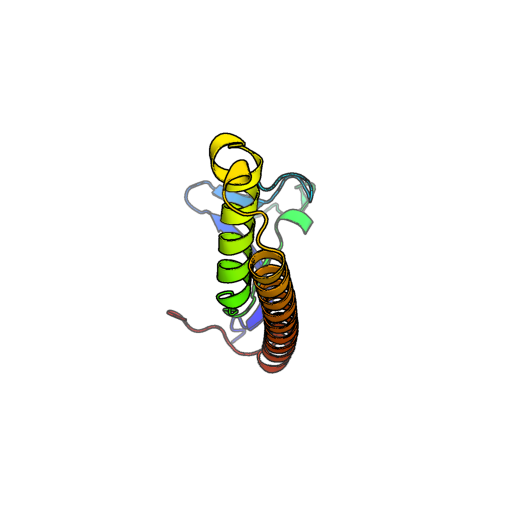1 102 ? -11.645 0.109 16.347 1.00 92.19 102 LEU A C 1
ATOM 842 O O . LEU A 1 102 ? -11.213 -0.501 15.372 1.00 92.19 102 LEU A O 1
ATOM 846 N N . GLU A 1 103 ? -10.881 0.396 17.400 1.00 93.31 103 GLU A N 1
ATOM 847 C CA . GLU A 1 103 ? -9.466 0.020 17.493 1.00 93.31 103 GLU A CA 1
ATOM 848 C C . GLU A 1 103 ? -9.276 -1.496 17.376 1.00 93.31 103 GLU A C 1
ATOM 850 O O . GLU A 1 103 ? -8.475 -1.967 16.567 1.00 93.31 103 GLU A O 1
ATOM 855 N N . LYS A 1 104 ? -10.084 -2.285 18.099 1.00 94.94 104 LYS A N 1
ATOM 856 C CA . LYS A 1 104 ? -10.070 -3.753 17.981 1.00 94.94 104 LYS A CA 1
ATOM 857 C C . LYS A 1 104 ? -10.375 -4.219 16.557 1.00 94.94 104 LYS A C 1
ATOM 859 O O . LYS A 1 104 ? -9.736 -5.149 16.064 1.00 94.94 104 LYS A O 1
ATOM 864 N N . ARG A 1 105 ? -11.334 -3.582 15.876 1.00 94.31 105 ARG A N 1
ATOM 865 C CA . ARG A 1 105 ? -11.662 -3.890 14.474 1.00 94.31 105 ARG A CA 1
ATOM 866 C C . ARG A 1 105 ? -10.522 -3.536 13.524 1.00 94.31 105 ARG A C 1
ATOM 868 O O . ARG A 1 105 ? -10.240 -4.326 12.628 1.00 94.31 105 ARG A O 1
ATOM 875 N N . VAL A 1 106 ? -9.862 -2.395 13.720 1.00 95.31 106 VAL A N 1
ATOM 876 C CA . VAL A 1 106 ? -8.698 -1.980 12.924 1.00 95.31 106 VAL A CA 1
ATOM 877 C C . VAL A 1 106 ? -7.551 -2.970 13.100 1.00 95.31 106 VAL A C 1
ATOM 879 O O . VAL A 1 106 ? -7.005 -3.429 12.101 1.00 95.31 106 VAL A O 1
ATOM 882 N N . ASN A 1 107 ? -7.244 -3.370 14.335 1.00 95.25 107 ASN A N 1
ATOM 883 C CA . ASN A 1 107 ? -6.187 -4.344 14.611 1.00 95.25 107 ASN A CA 1
ATOM 884 C C . ASN A 1 107 ? -6.479 -5.693 13.952 1.00 95.25 107 ASN A C 1
ATOM 886 O O . ASN A 1 107 ? -5.646 -6.204 13.209 1.00 95.25 107 ASN A O 1
ATOM 890 N N . LYS A 1 108 ? -7.703 -6.208 14.112 1.00 95.62 108 LYS A N 1
ATOM 891 C CA . LYS A 1 108 ? -8.125 -7.446 13.447 1.00 95.62 108 LYS A CA 1
ATOM 892 C C . LYS A 1 108 ? -8.055 -7.339 11.919 1.00 95.62 108 LYS A C 1
ATOM 894 O O . LYS A 1 108 ? -7.669 -8.290 11.248 1.00 95.62 108 LYS A O 1
ATOM 899 N N . ASN A 1 109 ? -8.424 -6.192 11.348 1.00 95.62 109 ASN A N 1
ATOM 900 C CA . ASN A 1 109 ? -8.317 -5.971 9.907 1.00 95.62 109 ASN A CA 1
ATOM 901 C C . ASN A 1 109 ? -6.852 -5.939 9.442 1.00 95.62 109 ASN A C 1
ATOM 903 O O . ASN A 1 109 ? -6.526 -6.515 8.410 1.00 95.62 109 ASN A O 1
ATOM 907 N N . ASN A 1 110 ? -5.956 -5.326 10.217 1.00 94.94 110 ASN A N 1
ATOM 908 C CA . ASN A 1 110 ? -4.523 -5.327 9.930 1.00 94.94 110 ASN A CA 1
ATOM 909 C C . ASN A 1 110 ? -3.939 -6.746 9.982 1.00 94.94 110 ASN A C 1
ATOM 911 O O . ASN A 1 110 ? -3.199 -7.123 9.079 1.00 94.94 110 ASN A O 1
ATOM 915 N N . GLU A 1 111 ? -4.317 -7.552 10.975 1.00 96.19 111 GLU A N 1
ATOM 916 C CA . GLU A 1 111 ? -3.934 -8.969 11.060 1.00 96.19 111 GLU A CA 1
ATOM 917 C C . GLU A 1 111 ? -4.420 -9.762 9.840 1.00 96.19 111 GLU A C 1
ATOM 919 O O . GLU A 1 111 ? -3.647 -10.497 9.223 1.00 96.19 111 GLU A O 1
ATOM 924 N N . ASN A 1 112 ? -5.682 -9.568 9.443 1.00 96.56 112 ASN A N 1
ATOM 925 C CA . ASN A 1 112 ? -6.242 -10.204 8.252 1.00 96.56 112 ASN A CA 1
ATOM 926 C C . ASN A 1 112 ? -5.509 -9.774 6.976 1.00 96.56 112 ASN A C 1
ATOM 928 O O . ASN A 1 112 ? -5.204 -10.620 6.140 1.00 96.56 112 ASN A O 1
ATOM 932 N N . ASN A 1 113 ? -5.203 -8.481 6.830 1.00 96.69 113 ASN A N 1
ATOM 933 C CA . ASN A 1 113 ? -4.442 -7.955 5.699 1.00 96.69 113 ASN A CA 1
ATOM 934 C C . ASN A 1 113 ? -3.042 -8.584 5.644 1.00 96.69 113 ASN A C 1
ATOM 936 O O . ASN A 1 113 ? -2.640 -9.052 4.585 1.00 96.69 113 ASN A O 1
ATOM 940 N N . LEU A 1 114 ? -2.320 -8.655 6.767 1.00 95.50 114 LEU A N 1
ATOM 941 C CA . LEU A 1 114 ? -0.990 -9.275 6.830 1.00 95.50 114 LEU A CA 1
ATOM 942 C C . LEU A 1 114 ? -1.025 -10.755 6.438 1.00 95.50 114 LEU A C 1
ATOM 944 O O . LEU A 1 114 ? -0.187 -11.210 5.659 1.00 95.50 114 LEU A O 1
ATOM 948 N N . LYS A 1 115 ? -2.021 -11.494 6.936 1.00 96.69 115 LYS A N 1
ATOM 949 C CA . LYS A 1 115 ? -2.242 -12.891 6.555 1.00 96.69 115 LYS A CA 1
ATOM 950 C C . LYS A 1 115 ? -2.564 -13.025 5.065 1.00 96.69 115 LYS A C 1
ATOM 952 O O . LYS A 1 115 ? -2.043 -13.907 4.398 1.00 96.69 115 LYS A O 1
ATOM 957 N N . TYR A 1 116 ? -3.378 -12.125 4.525 1.00 96.94 116 TYR A N 1
ATOM 958 C CA . TYR A 1 116 ? -3.701 -12.125 3.106 1.00 96.94 116 TYR A CA 1
ATOM 959 C C . TYR A 1 116 ? -2.467 -11.854 2.238 1.00 96.94 116 TYR A C 1
ATOM 961 O O . TYR A 1 116 ? -2.257 -12.576 1.268 1.00 96.94 116 TYR A O 1
ATOM 969 N N . VAL A 1 117 ? -1.614 -10.883 2.602 1.00 96.31 117 VAL A N 1
ATOM 970 C CA . VAL A 1 117 ? -0.357 -10.609 1.879 1.00 96.31 117 VAL A CA 1
ATOM 971 C C . VAL A 1 117 ? 0.511 -11.863 1.796 1.00 96.31 117 VAL A C 1
ATOM 973 O O . VAL A 1 117 ? 0.984 -12.193 0.709 1.00 96.31 117 VAL A O 1
ATOM 976 N N . SER A 1 118 ? 0.686 -12.594 2.901 1.00 95.19 118 SER A N 1
ATOM 977 C CA . SER A 1 118 ? 1.498 -13.816 2.895 1.00 95.19 118 SER A CA 1
ATOM 978 C C . SER A 1 118 ? 0.865 -14.952 2.081 1.00 95.19 118 SER A C 1
ATOM 980 O O . SER A 1 118 ? 1.581 -15.673 1.391 1.00 95.19 118 SER A O 1
ATOM 982 N N . GLU A 1 119 ? -0.464 -15.084 2.082 1.00 96.94 119 GLU A N 1
ATOM 983 C CA . GLU A 1 119 ? -1.196 -16.096 1.302 1.00 96.94 119 GLU A CA 1
ATOM 984 C C . GLU A 1 119 ? -1.182 -15.863 -0.219 1.00 96.94 119 GLU A C 1
ATOM 986 O O . GLU A 1 119 ? -1.371 -16.804 -1.004 1.00 96.94 119 GLU A O 1
ATOM 991 N N . VAL A 1 120 ? -1.030 -14.610 -0.656 1.00 96.19 120 VAL A N 1
ATOM 992 C CA . VAL A 1 120 ? -1.033 -14.241 -2.082 1.00 96.19 120 VAL A CA 1
ATOM 993 C C . VAL A 1 120 ? 0.346 -13.918 -2.642 1.00 96.19 120 VAL A C 1
ATOM 995 O O . VAL A 1 120 ? 0.470 -13.730 -3.854 1.00 96.19 120 VAL A O 1
ATOM 998 N N . HIS A 1 121 ? 1.375 -13.893 -1.799 1.00 95.44 121 HIS A N 1
ATOM 999 C CA . HIS A 1 121 ? 2.754 -13.696 -2.223 1.00 95.44 121 HIS A CA 1
ATOM 1000 C C . HIS A 1 121 ? 3.147 -14.708 -3.315 1.00 95.44 121 HIS A C 1
ATOM 1002 O O . HIS A 1 121 ? 2.824 -15.895 -3.243 1.00 95.44 121 HIS A O 1
ATOM 1008 N N . GLY A 1 122 ? 3.805 -14.230 -4.371 1.00 95.06 122 GLY A N 1
ATOM 1009 C CA . GLY A 1 122 ? 4.204 -15.038 -5.524 1.00 95.06 122 GLY A CA 1
ATOM 1010 C C . GLY A 1 122 ? 3.098 -15.322 -6.550 1.00 95.06 122 GLY A C 1
ATOM 1011 O O . GLY A 1 122 ? 3.389 -15.901 -7.602 1.00 95.06 122 GLY A O 1
ATOM 1012 N N . ARG A 1 123 ? 1.839 -14.916 -6.311 1.00 95.31 123 ARG A N 1
ATOM 1013 C CA . ARG A 1 123 ? 0.780 -15.012 -7.332 1.00 95.31 123 ARG A CA 1
ATOM 1014 C C . ARG A 1 123 ? 1.046 -14.030 -8.468 1.00 95.31 123 ARG A C 1
ATOM 1016 O O . ARG A 1 123 ? 1.514 -12.919 -8.239 1.00 95.31 123 ARG A O 1
ATOM 1023 N N . LYS A 1 124 ? 0.716 -14.440 -9.694 1.00 95.94 124 LYS A N 1
ATOM 1024 C CA . LYS A 1 124 ? 0.855 -13.601 -10.890 1.00 95.94 124 LYS A CA 1
ATOM 1025 C C . LYS A 1 124 ? -0.094 -12.406 -10.825 1.00 95.94 124 LYS A C 1
ATOM 1027 O O . LYS A 1 124 ? -1.257 -12.571 -10.461 1.00 95.94 124 LYS A O 1
ATOM 1032 N N . VAL A 1 125 ? 0.399 -11.247 -11.242 1.00 94.69 125 VAL A N 1
ATOM 1033 C CA . VAL A 1 125 ? -0.405 -10.038 -11.428 1.00 94.69 125 VAL A CA 1
ATOM 1034 C C . VAL A 1 125 ? -1.066 -10.093 -12.803 1.00 94.69 125 VAL A C 1
ATOM 1036 O O . VAL A 1 125 ? -0.391 -10.326 -13.807 1.00 94.69 125 VAL A O 1
ATOM 1039 N N . LEU A 1 126 ? -2.384 -9.898 -12.853 1.00 93.88 126 LEU A N 1
ATOM 1040 C CA . LEU A 1 126 ? -3.151 -9.846 -14.099 1.00 93.88 126 LEU A CA 1
ATOM 1041 C C . LEU A 1 126 ? -3.598 -8.411 -14.394 1.00 93.88 126 LEU A C 1
ATOM 1043 O O . LEU A 1 126 ? -3.882 -7.633 -13.484 1.00 93.88 126 LEU A O 1
ATOM 1047 N N . TYR A 1 127 ? -3.702 -8.066 -15.677 1.00 93.12 127 TYR A N 1
ATOM 1048 C CA . TYR A 1 127 ? -4.226 -6.765 -16.091 1.00 93.12 127 TYR A CA 1
ATOM 1049 C C . TYR A 1 127 ? -5.69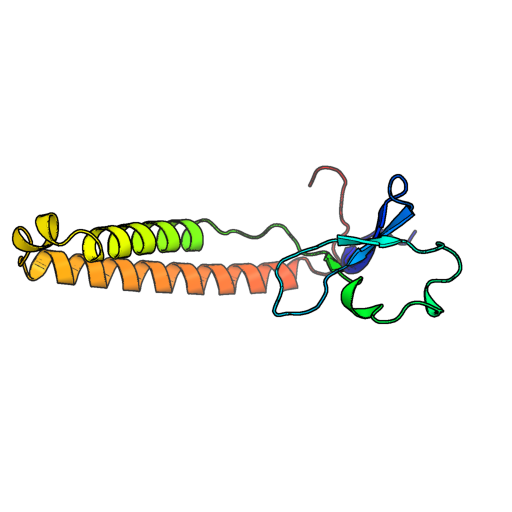2 -6.596 -15.663 1.00 93.12 127 TYR A C 1
ATOM 1051 O O . TYR A 1 127 ? -6.515 -7.480 -15.899 1.00 93.12 127 TYR A O 1
ATOM 1059 N N . GLY A 1 128 ? -6.016 -5.443 -15.068 1.00 90.81 128 GLY A N 1
ATOM 1060 C CA . GLY A 1 128 ? -7.374 -5.082 -14.641 1.00 90.81 128 GLY A CA 1
ATOM 1061 C C . GLY A 1 128 ? -7.753 -5.484 -13.210 1.00 90.81 128 GLY A C 1
ATOM 1062 O O . GLY A 1 128 ? -8.904 -5.274 -12.829 1.00 90.81 128 GLY A O 1
ATOM 1063 N N . GLN A 1 129 ? -6.818 -6.051 -12.439 1.00 81.44 129 GLN A N 1
ATOM 1064 C CA . GLN A 1 129 ? -6.987 -6.326 -11.003 1.00 81.44 129 GLN A CA 1
ATOM 1065 C C . GLN A 1 129 ? -6.862 -5.076 -10.125 1.00 81.44 129 GLN A C 1
ATOM 1067 O O . GLN A 1 129 ? -6.134 -4.138 -10.520 1.00 81.44 129 GLN A O 1
#